Protein AF-A0A956CBW5-F1 (afdb_monomer_lite)

Secondary structure (DSSP, 8-state):
-----------S--S-SS-EEEEEETTTEEEEE-SSS-HHHHHHHHHHHHHHHH--EE------S-SS---SSPEEEEETTEEEEEEEETTEEEEEEEES-HHHHHHHHHHHHHS-TTSSSPPP--

pLDDT: mean 73.37, std 19.57, range [35.84, 95.44]

Foldseek 3Di:
DDDDDDDPPVDPPPLPQAWDFPDDDQLWKTKIFGDFFCQLVVLVLVVVVLCVPQVKDWDCPPRDDDTQDWDPAWTWIDRPQWIWTWTDHGRMIMTTTDGHDSVVVVVVVVVVVVDSSPDPDDDDDD

Radius of gyration: 17.1 Å; chains: 1; bounding box: 27×67×33 Å

Sequence (126 aa):
MTSSTEGSAVSEHEVSDRFHVAAHEYGSLLRLRTPGTYAMDVAIALLVFFEAEFDAEVEDTGWKRGHGLSVAVPLRVHLQSLEVDLSTDGDEIVVQRVGGSKQGFEALCAQIFDHELCDGLPPWQG

Structure (mmCIF, N/CA/C/O backbone):
data_AF-A0A956CBW5-F1
#
_entry.id   AF-A0A956CBW5-F1
#
loop_
_atom_site.group_PDB
_atom_site.id
_atom_site.type_symbol
_atom_site.label_atom_id
_atom_site.label_alt_id
_atom_site.label_comp_id
_atom_site.label_asym_id
_atom_site.label_entity_id
_atom_site.label_seq_id
_atom_site.pdbx_PDB_ins_code
_atom_site.Cartn_x
_atom_site.Cartn_y
_atom_site.Cartn_z
_atom_site.occupancy
_atom_site.B_iso_or_equiv
_atom_site.auth_seq_id
_atom_site.auth_comp_id
_atom_site.auth_asym_id
_atom_site.auth_atom_id
_atom_site.pdbx_PDB_model_num
ATOM 1 N N . MET A 1 1 ? 12.678 -56.213 -6.889 1.00 42.84 1 MET A N 1
ATOM 2 C CA . MET A 1 1 ? 13.016 -55.131 -7.835 1.00 42.84 1 MET A CA 1
ATOM 3 C C . MET A 1 1 ? 11.901 -54.104 -7.686 1.00 42.84 1 MET A C 1
ATOM 5 O O . MET A 1 1 ? 10.790 -54.408 -8.084 1.00 42.84 1 MET A O 1
ATOM 9 N N . THR A 1 2 ? 12.011 -53.167 -6.734 1.00 41.34 2 THR A N 1
ATOM 10 C CA . THR A 1 2 ? 12.603 -51.813 -6.905 1.00 41.34 2 THR A CA 1
ATOM 11 C C . THR A 1 2 ? 12.010 -51.102 -8.114 1.00 41.34 2 THR A C 1
ATOM 13 O O . THR A 1 2 ? 12.070 -51.656 -9.202 1.00 41.34 2 THR A O 1
ATOM 16 N N . SER A 1 3 ? 11.524 -49.877 -8.087 1.00 42.81 3 SER A N 1
ATOM 17 C CA . SER A 1 3 ? 11.217 -48.848 -7.095 1.00 42.81 3 SER A CA 1
ATOM 18 C C . SER A 1 3 ? 10.508 -47.762 -7.925 1.00 42.81 3 SER A C 1
ATOM 20 O O . SER A 1 3 ? 10.564 -47.805 -9.156 1.00 42.81 3 SER A O 1
ATOM 22 N N . SER A 1 4 ? 9.967 -46.762 -7.234 1.00 43.62 4 SER A N 1
ATOM 23 C CA . SER A 1 4 ? 9.827 -45.379 -7.707 1.00 43.62 4 SER A CA 1
ATOM 24 C C . SER A 1 4 ? 8.426 -45.002 -8.239 1.00 43.62 4 SER A C 1
ATOM 26 O O . SER A 1 4 ? 7.986 -45.559 -9.237 1.00 43.62 4 SER A O 1
ATOM 28 N N . THR A 1 5 ? 7.619 -44.216 -7.492 1.00 48.12 5 THR A N 1
ATOM 29 C CA . THR A 1 5 ? 7.734 -42.733 -7.293 1.00 48.12 5 THR A CA 1
ATOM 30 C C . THR A 1 5 ? 7.017 -42.054 -8.471 1.00 48.12 5 THR A C 1
ATOM 32 O O . THR A 1 5 ? 7.276 -42.436 -9.601 1.00 48.12 5 THR A O 1
ATOM 35 N N . GLU A 1 6 ? 6.073 -41.120 -8.393 1.00 44.41 6 GLU A N 1
ATOM 36 C CA . GLU A 1 6 ? 5.529 -40.148 -7.431 1.00 44.41 6 GLU A CA 1
ATOM 37 C C . GLU A 1 6 ? 4.129 -39.783 -8.010 1.00 44.41 6 GLU A C 1
ATOM 39 O O . GLU A 1 6 ? 3.897 -39.931 -9.204 1.00 44.41 6 GLU A O 1
ATOM 44 N N . GLY A 1 7 ? 3.094 -39.398 -7.268 1.00 47.34 7 GLY A N 1
ATOM 45 C CA . GLY A 1 7 ? 3.139 -38.348 -6.264 1.00 47.34 7 GLY A CA 1
ATOM 46 C C . GLY A 1 7 ? 3.012 -36.942 -6.868 1.00 47.34 7 GLY A C 1
ATOM 47 O O . GLY A 1 7 ? 3.662 -36.048 -6.358 1.00 47.34 7 GLY A O 1
ATOM 48 N N . SER A 1 8 ? 2.213 -36.699 -7.916 1.00 39.28 8 SER A N 1
ATOM 49 C CA . SER A 1 8 ? 1.817 -35.319 -8.263 1.00 39.28 8 SER A CA 1
ATOM 50 C C . SER A 1 8 ? 0.544 -34.948 -7.513 1.00 39.28 8 SER A C 1
ATOM 52 O O . SER A 1 8 ? -0.552 -34.907 -8.067 1.00 39.28 8 SER A O 1
ATOM 54 N N . ALA A 1 9 ? 0.719 -34.698 -6.216 1.00 40.84 9 ALA A N 1
ATOM 55 C CA . ALA A 1 9 ? -0.072 -33.677 -5.559 1.00 40.84 9 ALA A CA 1
ATOM 56 C C . ALA A 1 9 ? 0.179 -32.384 -6.343 1.00 40.84 9 ALA A C 1
ATOM 58 O O . ALA A 1 9 ? 1.315 -31.925 -6.435 1.00 40.84 9 ALA A O 1
ATOM 59 N N . VAL A 1 10 ? -0.854 -31.858 -6.993 1.00 43.66 10 VAL A N 1
ATOM 60 C CA . VAL A 1 10 ? -0.852 -30.456 -7.406 1.00 43.66 10 VAL A CA 1
ATOM 61 C C . VAL A 1 10 ? -0.804 -29.670 -6.109 1.00 43.66 10 VAL A C 1
ATOM 63 O O . VAL A 1 10 ? -1.768 -29.654 -5.347 1.00 43.66 10 VAL A O 1
ATOM 66 N N . SER A 1 11 ? 0.390 -29.178 -5.804 1.00 39.16 11 SER A N 1
ATOM 67 C CA . SER A 1 11 ? 0.679 -28.405 -4.615 1.00 39.16 11 SER A CA 1
ATOM 68 C C . SER A 1 11 ? -0.242 -27.190 -4.586 1.00 39.16 11 SER A C 1
ATOM 70 O O . SER A 1 11 ? -0.124 -26.293 -5.414 1.00 39.16 11 SER A O 1
ATOM 72 N N . GLU A 1 12 ? -1.122 -27.135 -3.588 1.00 39.44 12 GLU A N 1
ATOM 73 C CA . GLU A 1 12 ? -1.397 -25.872 -2.902 1.00 39.44 12 GLU A CA 1
ATOM 74 C C . GLU A 1 12 ? -0.041 -25.158 -2.722 1.00 39.44 12 GLU A C 1
ATOM 76 O O . GLU A 1 12 ? 0.908 -25.836 -2.321 1.00 39.44 12 GLU A O 1
ATOM 81 N N . HIS A 1 13 ? 0.053 -23.859 -3.040 1.00 38.38 13 HIS A N 1
ATOM 82 C CA . HIS A 1 13 ? 1.248 -22.975 -3.076 1.00 38.38 13 HIS A CA 1
ATOM 83 C C . HIS A 1 13 ? 1.729 -22.502 -4.470 1.00 38.38 13 HIS A C 1
ATOM 85 O O . HIS A 1 13 ? 2.930 -22.368 -4.684 1.00 38.38 13 HIS A O 1
ATOM 91 N N . GLU A 1 14 ? 0.830 -22.132 -5.388 1.00 37.31 14 GLU A N 1
ATOM 92 C CA . GLU A 1 14 ? 1.184 -21.285 -6.556 1.00 37.31 14 GLU A CA 1
ATOM 93 C C . GLU A 1 14 ? 0.893 -19.785 -6.316 1.00 37.31 14 GLU A C 1
ATOM 95 O O . GLU A 1 14 ? 0.738 -18.997 -7.242 1.00 37.31 14 GLU A O 1
ATOM 100 N N . VAL A 1 15 ? 0.842 -19.380 -5.043 1.00 40.47 15 VAL A N 1
ATOM 101 C CA . VAL A 1 15 ? 0.416 -18.037 -4.608 1.00 40.47 15 VAL A CA 1
ATOM 102 C C . VAL A 1 15 ? 1.573 -17.012 -4.542 1.00 40.47 15 VAL A C 1
ATOM 104 O O . VAL A 1 15 ? 1.345 -15.821 -4.364 1.00 40.47 15 VAL A O 1
ATOM 107 N N . SER A 1 16 ? 2.845 -17.418 -4.677 1.00 44.59 16 SER A N 1
ATOM 108 C CA . SER A 1 16 ? 3.969 -16.643 -4.097 1.00 44.59 16 SER A CA 1
ATOM 109 C C . SER A 1 16 ? 5.121 -16.240 -5.036 1.00 44.59 16 SER A C 1
ATOM 111 O O . SER A 1 16 ? 6.226 -15.976 -4.569 1.00 44.59 16 SER A O 1
ATOM 113 N N . ASP A 1 17 ? 4.910 -16.143 -6.351 1.00 54.69 17 ASP A N 1
ATOM 114 C CA . ASP A 1 17 ? 6.007 -15.788 -7.281 1.00 54.69 17 ASP A CA 1
ATOM 115 C C . ASP A 1 17 ? 6.100 -14.288 -7.630 1.00 54.69 17 ASP A C 1
ATOM 117 O O . ASP A 1 17 ? 6.917 -13.895 -8.462 1.00 54.69 17 ASP A O 1
ATOM 121 N N . ARG A 1 18 ? 5.289 -13.412 -7.016 1.00 65.00 18 ARG A N 1
ATOM 122 C CA . ARG A 1 18 ? 5.219 -11.981 -7.400 1.00 65.00 18 ARG A CA 1
ATOM 123 C C . ARG A 1 18 ? 5.694 -10.986 -6.349 1.00 65.00 18 ARG A C 1
ATOM 125 O O . ARG A 1 18 ? 6.222 -9.941 -6.723 1.00 65.00 18 ARG A O 1
ATOM 132 N N . PHE A 1 19 ? 5.564 -11.288 -5.062 1.00 74.00 19 PHE A N 1
ATOM 133 C CA . PHE A 1 19 ? 6.228 -10.540 -3.996 1.00 74.00 19 PHE A CA 1
ATOM 134 C C . PHE A 1 19 ? 6.294 -11.356 -2.704 1.00 74.00 19 PHE A C 1
ATOM 136 O O . PHE A 1 19 ? 5.534 -12.296 -2.514 1.00 74.00 19 PHE A O 1
ATOM 143 N N . HIS A 1 20 ? 7.184 -10.969 -1.795 1.00 83.50 20 HIS A N 1
ATOM 144 C CA . HIS A 1 20 ? 7.244 -11.481 -0.429 1.00 83.50 20 HIS A CA 1
ATOM 145 C C . HIS A 1 20 ? 7.324 -10.332 0.573 1.00 83.50 20 HIS A C 1
ATOM 147 O O . HIS A 1 20 ? 7.791 -9.239 0.249 1.00 83.50 20 HIS A O 1
ATOM 153 N N . VAL A 1 21 ? 6.902 -10.577 1.812 1.00 86.88 21 VAL A N 1
ATOM 154 C CA . VAL A 1 21 ? 7.022 -9.594 2.894 1.00 86.88 21 VAL A CA 1
ATOM 155 C C . VAL A 1 21 ? 8.495 -9.454 3.280 1.00 86.88 21 VAL A C 1
ATOM 157 O O . VAL A 1 21 ? 9.094 -10.373 3.834 1.00 86.88 21 VAL A O 1
ATOM 160 N N . ALA A 1 22 ? 9.083 -8.299 2.980 1.00 87.06 22 ALA A N 1
ATOM 161 C CA . ALA A 1 22 ? 10.455 -7.965 3.351 1.00 87.06 22 ALA A CA 1
ATOM 162 C C . ALA A 1 22 ? 10.530 -7.374 4.768 1.00 87.06 22 ALA A C 1
ATOM 164 O O . ALA A 1 22 ? 11.488 -7.627 5.497 1.00 87.06 22 ALA A O 1
ATOM 165 N N . ALA A 1 23 ? 9.516 -6.601 5.171 1.00 88.56 23 ALA A N 1
ATOM 166 C CA . ALA A 1 23 ? 9.356 -6.108 6.536 1.00 88.56 23 ALA A CA 1
ATOM 167 C C . ALA A 1 23 ? 7.883 -5.803 6.837 1.00 88.56 23 ALA A C 1
ATOM 169 O O . ALA A 1 23 ? 7.146 -5.355 5.963 1.00 88.56 23 ALA A O 1
ATOM 170 N N . HIS A 1 24 ? 7.465 -5.994 8.086 1.00 91.56 24 HIS A N 1
ATOM 171 C CA . HIS A 1 24 ? 6.144 -5.596 8.573 1.00 91.56 24 HIS A CA 1
ATOM 172 C C . HIS A 1 24 ? 6.281 -5.086 10.007 1.00 91.56 24 HIS A C 1
ATOM 174 O O . HIS A 1 24 ? 6.656 -5.829 10.913 1.00 91.56 24 HIS A O 1
ATOM 180 N N . GLU A 1 25 ? 6.030 -3.794 10.203 1.00 91.94 25 GLU A N 1
ATOM 181 C CA . GLU A 1 25 ? 5.958 -3.175 11.521 1.00 91.94 25 GLU A CA 1
ATOM 182 C C . GLU A 1 25 ? 4.495 -2.945 11.881 1.00 91.94 25 GLU A C 1
ATOM 184 O O . GLU A 1 25 ? 3.764 -2.231 11.186 1.00 91.94 25 GLU A O 1
ATOM 189 N N . TYR A 1 26 ? 4.092 -3.538 13.003 1.00 89.75 26 TYR A N 1
ATOM 190 C CA . TYR A 1 26 ? 2.705 -3.559 13.441 1.00 89.75 26 TYR A CA 1
ATOM 191 C C . TYR A 1 26 ? 2.086 -2.155 13.515 1.00 89.75 26 TYR A C 1
ATOM 193 O O . TYR A 1 26 ? 2.442 -1.311 14.349 1.00 89.75 26 TYR A O 1
ATOM 201 N N . GLY A 1 27 ? 1.084 -1.934 12.673 1.00 89.31 27 GLY A N 1
ATOM 202 C CA . GLY A 1 27 ? 0.284 -0.727 12.602 1.00 89.31 27 GLY A CA 1
ATOM 203 C C . GLY A 1 27 ? 1.013 0.470 11.997 1.00 89.31 27 GLY A C 1
ATOM 204 O O . GLY A 1 27 ? 0.545 1.594 12.204 1.00 89.31 27 GLY A O 1
ATOM 205 N N . SER A 1 28 ? 2.154 0.290 11.329 1.00 92.38 28 SER A N 1
ATOM 206 C CA . SER A 1 28 ? 2.926 1.406 10.763 1.00 92.38 28 SER A CA 1
ATOM 207 C C . SER A 1 28 ? 3.457 1.168 9.359 1.00 92.38 28 SER A C 1
ATOM 209 O O . SER A 1 28 ? 3.431 2.110 8.568 1.00 92.38 28 SER A O 1
ATOM 211 N N . LEU A 1 29 ? 3.949 -0.029 9.047 1.00 95.19 29 LEU A N 1
ATOM 212 C CA . LEU A 1 29 ? 4.701 -0.251 7.817 1.00 95.19 29 LEU A CA 1
ATOM 213 C C . LEU A 1 29 ? 4.495 -1.660 7.287 1.00 95.19 29 LEU A C 1
ATOM 215 O O . LEU A 1 29 ? 4.691 -2.625 8.016 1.00 95.19 29 LEU A O 1
ATOM 219 N N . LEU A 1 30 ? 4.235 -1.767 5.993 1.00 93.44 30 LEU A N 1
ATOM 220 C CA . LEU A 1 30 ? 4.372 -2.995 5.236 1.00 93.44 30 LEU A CA 1
ATOM 221 C C . LEU A 1 30 ? 5.344 -2.751 4.086 1.00 93.44 30 LEU A C 1
ATOM 223 O O . LEU A 1 30 ? 5.192 -1.807 3.316 1.00 93.44 30 LEU A O 1
ATOM 227 N N . ARG A 1 31 ? 6.355 -3.606 3.974 1.00 91.88 31 ARG A N 1
ATOM 228 C CA . ARG A 1 31 ? 7.316 -3.600 2.880 1.00 91.88 31 ARG A CA 1
ATOM 229 C C . ARG A 1 31 ? 7.271 -4.933 2.163 1.00 91.88 31 ARG A C 1
ATOM 231 O O . ARG A 1 31 ? 7.498 -5.980 2.770 1.00 91.88 31 ARG A O 1
ATOM 238 N N . LEU A 1 32 ? 7.021 -4.870 0.867 1.00 89.81 32 LEU A N 1
ATOM 239 C CA . LEU A 1 32 ? 6.962 -6.016 -0.024 1.00 89.81 32 LEU A CA 1
ATOM 240 C C . LEU A 1 32 ? 8.162 -5.952 -0.965 1.00 89.81 32 LEU A C 1
ATOM 242 O O . LEU A 1 32 ? 8.488 -4.880 -1.461 1.00 89.81 32 LEU A O 1
ATOM 246 N N . ARG A 1 33 ? 8.816 -7.078 -1.228 1.00 87.38 33 ARG A N 1
ATOM 247 C CA . ARG A 1 33 ? 9.844 -7.190 -2.266 1.00 87.38 33 ARG A CA 1
ATOM 248 C C . ARG A 1 33 ? 9.302 -8.020 -3.415 1.00 87.38 33 ARG A C 1
ATOM 250 O O . ARG A 1 33 ? 8.851 -9.141 -3.205 1.00 87.38 33 ARG A O 1
ATOM 257 N N . THR A 1 34 ? 9.391 -7.479 -4.619 1.00 82.62 34 THR A N 1
ATOM 258 C CA . THR A 1 34 ? 9.070 -8.154 -5.880 1.00 82.62 34 THR A CA 1
ATOM 259 C C . THR A 1 34 ? 10.329 -8.796 -6.478 1.00 82.62 34 THR A C 1
ATOM 261 O O . THR A 1 34 ? 11.434 -8.312 -6.239 1.00 82.62 34 THR A O 1
ATOM 264 N N . PRO A 1 35 ? 10.227 -9.899 -7.237 1.00 75.00 35 PRO A N 1
ATOM 265 C CA . PRO A 1 35 ? 11.378 -10.464 -7.928 1.00 75.00 35 PRO A CA 1
ATOM 266 C C . PRO A 1 35 ? 11.716 -9.638 -9.175 1.00 75.00 35 PRO A C 1
ATOM 268 O O . PRO A 1 35 ? 10.973 -9.665 -10.143 1.00 75.00 35 PRO A O 1
ATOM 271 N N . GLY A 1 36 ? 12.854 -8.940 -9.199 1.00 71.12 36 GLY A N 1
ATOM 272 C CA . GLY A 1 36 ? 13.264 -8.102 -10.339 1.00 71.12 36 GLY A CA 1
ATOM 273 C C . GLY A 1 36 ? 12.689 -6.679 -10.279 1.00 71.12 36 GLY A C 1
ATOM 274 O O . GLY A 1 36 ? 12.341 -6.188 -9.216 1.00 71.12 36 GLY A O 1
ATOM 275 N N . THR A 1 37 ? 12.596 -5.974 -11.411 1.00 64.62 37 THR A N 1
ATOM 276 C CA . THR A 1 37 ? 12.152 -4.561 -11.474 1.00 64.62 37 THR A CA 1
ATOM 277 C C . THR A 1 37 ? 10.634 -4.396 -11.667 1.00 64.62 37 THR A C 1
ATOM 279 O O . THR A 1 37 ? 10.199 -3.549 -12.445 1.00 64.62 37 THR A O 1
ATOM 282 N N . TYR A 1 38 ? 9.803 -5.189 -10.983 1.00 70.31 38 TYR A N 1
ATOM 283 C CA . TYR A 1 38 ? 8.333 -5.158 -11.148 1.00 70.31 38 TYR A CA 1
ATOM 284 C C . TYR A 1 38 ? 7.576 -4.459 -10.010 1.00 70.31 38 TYR A C 1
ATOM 286 O O . TYR A 1 38 ? 6.346 -4.471 -10.005 1.00 70.31 38 TYR A O 1
ATOM 294 N N . ALA A 1 39 ? 8.277 -3.812 -9.073 1.00 80.06 39 ALA A N 1
ATOM 295 C CA . ALA A 1 39 ? 7.662 -3.124 -7.934 1.00 80.06 39 ALA A CA 1
ATOM 296 C C . ALA A 1 39 ? 6.529 -2.176 -8.348 1.00 80.06 39 ALA A C 1
ATOM 298 O O . ALA A 1 39 ? 5.479 -2.154 -7.721 1.00 80.06 39 ALA A O 1
ATOM 299 N N . MET A 1 40 ? 6.710 -1.444 -9.448 1.00 80.25 40 MET A N 1
ATOM 300 C CA . MET A 1 40 ? 5.713 -0.507 -9.964 1.00 80.25 40 MET A CA 1
ATOM 301 C C . MET A 1 40 ? 4.458 -1.197 -10.516 1.00 80.25 40 MET A C 1
ATOM 303 O O . MET A 1 40 ? 3.352 -0.734 -10.263 1.00 80.25 40 MET A O 1
ATOM 307 N N . ASP A 1 41 ? 4.596 -2.317 -11.229 1.00 77.62 41 ASP A N 1
ATOM 308 C CA . ASP A 1 41 ? 3.442 -3.051 -11.765 1.00 77.62 41 ASP A CA 1
ATOM 309 C C . ASP A 1 41 ? 2.595 -3.643 -10.628 1.00 77.62 41 ASP A C 1
ATOM 311 O O . ASP A 1 41 ? 1.367 -3.552 -10.642 1.00 77.62 41 ASP A O 1
ATOM 315 N N . VAL A 1 42 ? 3.255 -4.182 -9.600 1.00 79.94 42 VAL A N 1
ATOM 316 C CA . VAL A 1 42 ? 2.590 -4.693 -8.394 1.00 79.94 42 VAL A CA 1
ATOM 317 C C . VAL A 1 42 ? 2.005 -3.549 -7.556 1.00 79.94 42 VAL A C 1
ATOM 319 O O . VAL A 1 42 ? 0.898 -3.683 -7.042 1.00 79.94 42 VAL A O 1
ATOM 322 N N . ALA A 1 43 ? 2.674 -2.397 -7.464 1.00 85.38 43 ALA A N 1
ATOM 323 C CA . ALA A 1 43 ? 2.133 -1.222 -6.782 1.00 85.38 43 ALA A CA 1
ATOM 324 C C . ALA A 1 43 ? 0.875 -0.684 -7.484 1.00 85.38 43 ALA A C 1
ATOM 326 O O . ALA A 1 43 ? -0.093 -0.326 -6.822 1.00 85.38 43 ALA A O 1
ATOM 327 N N . ILE A 1 44 ? 0.835 -0.698 -8.818 1.00 81.19 44 ILE A N 1
ATOM 328 C CA . ILE A 1 44 ? -0.373 -0.355 -9.580 1.00 81.19 44 ILE A CA 1
ATOM 329 C C . ILE A 1 44 ? -1.484 -1.383 -9.342 1.00 81.19 44 ILE A C 1
ATOM 331 O O . ILE A 1 44 ? -2.638 -0.995 -9.188 1.00 81.19 44 I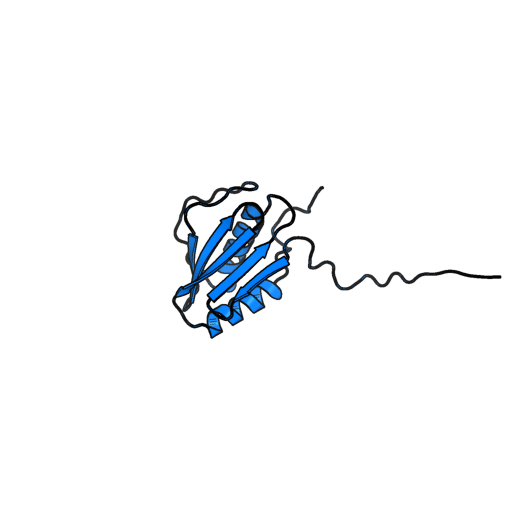LE A O 1
ATOM 335 N N . ALA A 1 45 ? -1.163 -2.678 -9.271 1.00 82.12 45 ALA A N 1
ATOM 336 C CA . ALA A 1 45 ? -2.153 -3.699 -8.927 1.00 82.12 45 ALA A CA 1
ATOM 337 C C . ALA A 1 45 ? -2.729 -3.497 -7.515 1.00 82.12 45 ALA A C 1
ATOM 339 O O . ALA A 1 45 ? -3.936 -3.636 -7.333 1.00 82.12 45 ALA A O 1
ATOM 340 N N . LEU A 1 46 ? -1.897 -3.099 -6.545 1.00 85.56 46 LEU A N 1
ATOM 341 C CA . LEU A 1 46 ? -2.345 -2.719 -5.202 1.00 85.56 46 LEU A CA 1
ATOM 342 C C . LEU A 1 46 ? -3.299 -1.522 -5.228 1.00 85.56 46 LEU A C 1
ATOM 344 O O . LEU A 1 46 ? -4.307 -1.552 -4.534 1.00 85.56 46 LEU A O 1
ATOM 348 N N . LEU A 1 47 ? -3.028 -0.499 -6.043 1.00 84.94 47 LEU A N 1
ATOM 349 C CA . LEU A 1 47 ? -3.938 0.644 -6.193 1.00 84.94 47 LEU A CA 1
ATOM 350 C C . LEU A 1 47 ? -5.296 0.225 -6.761 1.00 84.94 47 LEU A C 1
ATOM 352 O O . LEU A 1 47 ? -6.320 0.609 -6.212 1.00 84.94 47 LEU A O 1
ATOM 356 N N . VAL A 1 48 ? -5.311 -0.608 -7.807 1.00 83.31 48 VAL A N 1
ATOM 357 C CA . VAL A 1 48 ? -6.562 -1.133 -8.385 1.00 83.31 48 VAL A CA 1
ATOM 358 C C . VAL A 1 48 ? -7.344 -1.948 -7.352 1.00 83.31 48 VAL A C 1
ATOM 360 O O . VAL A 1 48 ? -8.562 -1.823 -7.260 1.00 83.31 48 VAL A O 1
ATOM 363 N N . PHE A 1 49 ? -6.651 -2.761 -6.553 1.00 84.31 49 PHE A N 1
ATOM 364 C CA . PHE A 1 49 ? -7.250 -3.496 -5.441 1.00 84.31 49 PHE A CA 1
ATOM 365 C C . PHE A 1 49 ? -7.829 -2.552 -4.377 1.00 84.31 49 PHE A C 1
ATOM 367 O O . PHE A 1 49 ? -8.956 -2.746 -3.931 1.00 84.31 49 PHE A O 1
ATOM 374 N N . PHE A 1 50 ? -7.102 -1.496 -4.007 1.00 86.88 50 PHE A N 1
ATOM 375 C CA . PHE A 1 50 ? -7.582 -0.496 -3.058 1.00 86.88 50 PHE A CA 1
ATOM 376 C C . PHE A 1 50 ? -8.843 0.220 -3.555 1.00 86.88 50 PHE A C 1
ATOM 378 O O . PHE A 1 50 ? -9.804 0.354 -2.798 1.00 86.88 50 PHE A O 1
ATOM 385 N N . GLU A 1 51 ? -8.869 0.639 -4.819 1.00 83.19 51 GLU A N 1
ATOM 386 C CA . GLU A 1 51 ? -10.048 1.249 -5.444 1.00 83.19 51 GLU A CA 1
ATOM 387 C C . GLU A 1 51 ? -11.244 0.286 -5.448 1.00 83.19 51 GLU A C 1
ATOM 389 O O . GLU A 1 51 ? -12.350 0.681 -5.086 1.00 83.19 51 GLU A O 1
ATOM 394 N N . ALA A 1 52 ? -11.027 -0.984 -5.808 1.00 83.69 52 ALA A N 1
ATOM 395 C CA . ALA A 1 52 ? -12.092 -1.978 -5.924 1.00 83.69 52 ALA A CA 1
ATOM 396 C C . ALA A 1 52 ? -12.687 -2.405 -4.571 1.00 83.69 52 ALA A C 1
ATOM 398 O O . ALA A 1 52 ? -13.908 -2.486 -4.440 1.00 83.69 52 ALA A O 1
ATOM 399 N N . GLU A 1 53 ? -11.843 -2.671 -3.572 1.00 83.88 53 GLU A N 1
ATOM 400 C CA . GLU A 1 53 ? -12.274 -3.275 -2.303 1.00 83.88 53 GLU A CA 1
ATOM 401 C C . GLU A 1 53 ? -12.573 -2.246 -1.208 1.00 83.88 53 GLU A C 1
ATOM 403 O O . GLU A 1 53 ? -13.366 -2.506 -0.300 1.00 83.88 53 GLU A O 1
ATOM 408 N N . PHE A 1 54 ? -11.955 -1.065 -1.273 1.00 82.88 54 PHE A N 1
ATOM 409 C CA . PHE A 1 54 ? -12.033 -0.069 -0.201 1.00 82.88 54 PHE A CA 1
ATOM 410 C C . PHE A 1 54 ? -12.599 1.278 -0.643 1.00 82.88 54 PHE A C 1
ATOM 412 O O . PHE A 1 54 ? -12.685 2.170 0.203 1.00 82.88 54 PHE A O 1
ATOM 419 N N . ASP A 1 55 ? -13.013 1.416 -1.908 1.00 81.81 55 ASP A N 1
ATOM 420 C CA . ASP A 1 55 ? -13.454 2.690 -2.496 1.00 81.81 55 ASP A CA 1
ATOM 421 C C . ASP A 1 55 ? -12.385 3.778 -2.296 1.00 81.81 55 ASP A C 1
ATOM 423 O O . ASP A 1 55 ? -12.637 4.863 -1.772 1.00 81.81 55 ASP A O 1
ATOM 427 N N . ALA A 1 56 ? -11.132 3.413 -2.591 1.00 83.12 56 ALA A N 1
ATOM 428 C CA . ALA A 1 56 ? -9.983 4.264 -2.329 1.00 83.12 56 ALA A CA 1
ATOM 429 C C . ALA A 1 56 ? -9.995 5.537 -3.179 1.00 83.12 56 ALA A C 1
ATOM 431 O O . ALA A 1 56 ? -10.144 5.482 -4.398 1.00 83.12 56 ALA A O 1
ATOM 432 N N . GLU A 1 57 ? -9.714 6.675 -2.546 1.00 81.38 57 GLU A N 1
ATOM 433 C CA . GLU A 1 57 ? -9.398 7.913 -3.253 1.00 81.38 57 GLU A CA 1
ATOM 434 C C . GLU A 1 57 ? -7.877 8.054 -3.365 1.00 81.38 57 GLU A C 1
ATOM 436 O O . GLU A 1 57 ? -7.149 8.114 -2.366 1.00 81.38 57 GLU A O 1
ATOM 441 N N . VAL A 1 58 ? -7.395 8.091 -4.604 1.00 71.75 58 VAL A N 1
ATOM 442 C CA . VAL A 1 58 ? -5.978 8.219 -4.940 1.00 71.75 58 VAL A CA 1
ATOM 443 C C . VAL A 1 58 ? -5.739 9.634 -5.461 1.00 71.75 58 VAL A C 1
ATOM 445 O O . VAL A 1 58 ? -6.322 10.037 -6.468 1.00 71.75 58 VAL A O 1
ATOM 448 N N . GLU A 1 59 ? -4.889 10.409 -4.786 1.00 65.69 59 GLU A N 1
ATOM 449 C CA . GLU A 1 59 ? -4.492 11.726 -5.294 1.00 65.69 59 GLU A CA 1
ATOM 450 C C . GLU A 1 59 ? -3.651 11.526 -6.571 1.00 65.69 59 GLU A C 1
ATOM 452 O O . GLU A 1 59 ? -2.658 10.799 -6.551 1.00 65.69 59 GLU A O 1
ATOM 457 N N . ASP A 1 60 ? -4.052 12.106 -7.710 1.00 59.31 60 ASP A N 1
ATOM 458 C CA . ASP A 1 60 ? -3.358 11.878 -8.989 1.00 59.31 60 ASP A CA 1
ATOM 459 C C . ASP A 1 60 ? -1.926 12.438 -8.946 1.00 59.31 60 ASP A C 1
ATOM 461 O O . ASP A 1 60 ? -1.679 13.637 -9.087 1.00 59.31 60 ASP A O 1
ATOM 465 N N . THR A 1 61 ? -0.964 11.542 -8.745 1.00 62.56 61 THR A N 1
ATOM 466 C CA . THR A 1 61 ? 0.472 11.852 -8.681 1.00 62.56 61 THR A CA 1
ATOM 467 C C . THR A 1 61 ? 1.179 11.709 -10.026 1.00 62.56 61 THR A C 1
ATOM 469 O O . THR A 1 61 ? 2.378 11.985 -10.123 1.00 62.56 61 THR A O 1
ATOM 472 N N . GLY A 1 62 ? 0.481 11.266 -11.078 1.00 61.41 62 GLY A N 1
ATOM 473 C CA . GLY A 1 62 ? 1.078 11.022 -12.389 1.00 61.41 62 GLY A CA 1
ATOM 474 C C .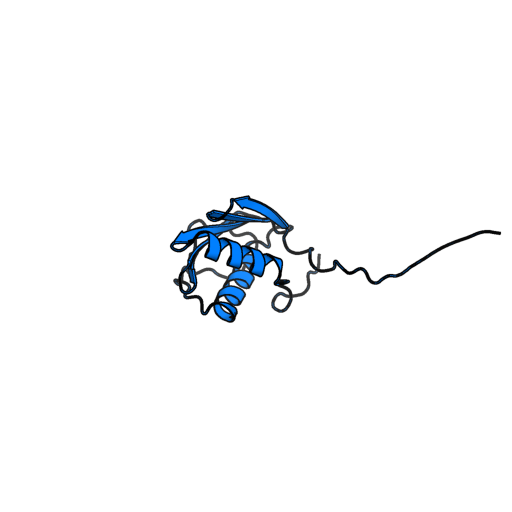 GLY A 1 62 ? 1.900 9.730 -12.498 1.00 61.41 62 GLY A C 1
ATOM 475 O O . GLY A 1 62 ? 2.775 9.646 -13.368 1.00 61.41 62 GLY A O 1
ATOM 476 N N . TRP A 1 63 ? 1.641 8.721 -11.653 1.00 70.31 63 TRP A N 1
ATOM 477 C CA . TRP A 1 63 ? 2.229 7.382 -11.795 1.00 70.31 63 TRP A CA 1
ATOM 478 C C . TRP A 1 63 ? 1.879 6.790 -13.167 1.00 70.31 63 TRP A C 1
ATOM 480 O O . TRP A 1 63 ? 0.714 6.627 -13.524 1.00 70.31 63 TRP A O 1
ATOM 490 N N . LYS A 1 64 ? 2.899 6.458 -13.963 1.00 59.22 64 LYS A N 1
ATOM 491 C CA . LYS A 1 64 ? 2.738 5.780 -15.259 1.00 59.22 64 LYS A CA 1
ATOM 492 C C . LYS A 1 64 ? 3.132 4.313 -15.113 1.00 59.22 64 LYS A C 1
ATOM 494 O O . LYS A 1 64 ? 4.113 4.018 -14.438 1.00 59.22 64 LYS A O 1
ATOM 499 N N . ARG A 1 65 ? 2.415 3.405 -15.790 1.00 51.44 65 ARG A N 1
ATOM 500 C CA . ARG A 1 65 ? 2.820 1.989 -15.919 1.00 51.44 65 ARG A CA 1
ATOM 501 C C . ARG A 1 65 ? 4.249 1.894 -16.474 1.00 51.44 65 ARG A C 1
ATOM 503 O O . ARG A 1 65 ? 4.571 2.603 -17.430 1.00 51.44 65 ARG A O 1
ATOM 510 N N . GLY A 1 66 ? 5.085 1.030 -15.899 1.00 49.38 66 GLY A N 1
ATOM 511 C CA . GLY A 1 66 ? 6.480 0.847 -16.310 1.00 49.38 66 GLY A CA 1
ATOM 512 C C . GLY A 1 66 ? 7.302 0.061 -15.286 1.00 49.38 66 GLY A C 1
ATOM 513 O O . GLY A 1 66 ? 6.878 -0.096 -14.151 1.00 49.38 66 GLY A O 1
ATOM 514 N N . HIS A 1 67 ? 8.486 -0.416 -15.672 1.00 41.78 67 HIS A N 1
ATOM 515 C CA . HIS A 1 67 ? 9.333 -1.267 -14.826 1.00 41.78 67 HIS A CA 1
ATOM 516 C C . HIS A 1 67 ? 10.337 -0.456 -13.988 1.00 41.78 67 HIS A C 1
ATOM 518 O O . HIS A 1 67 ? 10.993 0.446 -14.509 1.00 41.78 67 HIS A O 1
ATOM 524 N N . GLY A 1 68 ? 10.509 -0.823 -12.715 1.00 49.78 68 GLY A N 1
ATOM 525 C CA . GLY A 1 68 ? 11.681 -0.467 -11.901 1.00 49.78 68 GLY A CA 1
ATOM 526 C C . GLY A 1 68 ? 11.896 1.018 -11.625 1.00 49.78 68 GLY A C 1
ATOM 527 O O . GLY A 1 68 ? 13.030 1.432 -11.387 1.00 49.78 68 GLY A O 1
ATOM 528 N N . LEU A 1 69 ? 10.847 1.838 -11.685 1.00 58.78 69 LEU A N 1
ATOM 529 C CA . LEU A 1 69 ? 10.954 3.250 -11.341 1.00 58.78 69 LEU A CA 1
ATOM 530 C C . LEU A 1 69 ? 10.883 3.408 -9.819 1.00 58.78 69 LEU A C 1
ATOM 532 O O . LEU A 1 69 ? 9.919 2.981 -9.185 1.00 58.78 69 LEU A O 1
ATOM 536 N N . SER A 1 70 ? 11.912 4.031 -9.243 1.00 59.19 70 SER A N 1
ATOM 537 C CA . SER A 1 70 ? 11.839 4.560 -7.882 1.00 59.19 70 SER A CA 1
ATOM 538 C C . SER A 1 70 ? 10.917 5.775 -7.918 1.00 59.19 70 SER A C 1
ATOM 540 O O . SER A 1 70 ? 11.152 6.726 -8.674 1.00 59.19 70 SER A O 1
ATOM 542 N N . VAL A 1 71 ? 9.832 5.724 -7.154 1.00 63.81 71 VAL A N 1
ATOM 543 C CA . VAL A 1 71 ? 8.930 6.861 -7.027 1.00 63.81 71 VAL A CA 1
ATOM 544 C C . VAL A 1 71 ? 9.454 7.728 -5.888 1.00 63.81 71 VAL A C 1
ATOM 546 O O . VAL A 1 71 ? 9.307 7.404 -4.714 1.00 63.81 71 VAL A O 1
ATOM 549 N N . ALA A 1 72 ? 10.050 8.866 -6.247 1.00 60.31 72 ALA A N 1
ATOM 550 C CA . ALA A 1 72 ? 10.643 9.792 -5.282 1.00 60.31 72 ALA A CA 1
ATOM 551 C C . ALA A 1 72 ? 9.618 10.448 -4.332 1.00 60.31 72 ALA A C 1
ATOM 553 O O . ALA A 1 72 ? 10.001 10.924 -3.265 1.00 60.31 72 ALA A O 1
ATOM 554 N N . VAL A 1 73 ? 8.336 10.499 -4.715 1.00 71.44 73 VAL A N 1
ATOM 555 C CA . VAL A 1 73 ? 7.252 11.093 -3.916 1.00 71.44 73 VAL A CA 1
ATOM 556 C C . VAL A 1 73 ? 6.179 10.034 -3.651 1.00 71.44 73 VAL A C 1
ATOM 558 O O . VAL A 1 73 ? 5.508 9.631 -4.601 1.00 71.44 73 VAL A O 1
ATOM 561 N N . PRO A 1 74 ? 6.001 9.581 -2.396 1.00 82.25 74 PRO A N 1
ATOM 562 C CA . PRO A 1 74 ? 4.959 8.621 -2.056 1.00 82.25 74 PRO A CA 1
ATOM 563 C C . PRO A 1 74 ? 3.569 9.105 -2.470 1.00 82.25 74 PRO A C 1
ATOM 565 O O . PRO A 1 74 ? 3.249 10.289 -2.373 1.00 82.25 74 PRO A O 1
ATOM 568 N N . LEU A 1 75 ? 2.755 8.166 -2.932 1.00 85.69 75 LEU A N 1
ATOM 569 C CA . LEU A 1 75 ? 1.370 8.367 -3.307 1.00 85.69 75 LEU A CA 1
ATOM 570 C C . LEU A 1 75 ? 0.479 8.219 -2.080 1.00 85.69 75 LEU A C 1
ATOM 572 O O . LEU A 1 75 ? 0.403 7.138 -1.498 1.00 85.69 75 LEU A O 1
ATOM 576 N N . ARG A 1 76 ? -0.219 9.294 -1.716 1.00 88.12 76 ARG A N 1
ATOM 577 C CA . ARG A 1 76 ? -1.227 9.263 -0.660 1.00 88.12 76 ARG A CA 1
ATOM 578 C C . ARG A 1 76 ? -2.483 8.554 -1.166 1.00 88.12 76 ARG A C 1
ATOM 580 O O . ARG A 1 76 ? -3.058 8.944 -2.181 1.00 88.12 76 ARG A O 1
ATOM 587 N N . VAL A 1 77 ? -2.910 7.529 -0.437 1.00 89.25 77 VAL A N 1
ATOM 588 C CA . VAL A 1 77 ? -4.137 6.770 -0.686 1.00 89.25 77 VAL A CA 1
ATOM 589 C C . VAL A 1 77 ? -5.044 6.885 0.534 1.00 89.25 77 VAL A C 1
ATOM 591 O O . VAL A 1 77 ? -4.648 6.548 1.656 1.00 89.25 77 VAL A O 1
ATOM 594 N N . HIS A 1 78 ? -6.269 7.352 0.310 1.00 90.06 78 HIS A N 1
ATOM 595 C CA . HIS A 1 78 ? -7.300 7.466 1.335 1.00 90.06 78 HIS A CA 1
ATOM 596 C C . HIS A 1 78 ? -8.252 6.268 1.243 1.00 90.06 78 HIS A C 1
ATOM 598 O O . HIS A 1 78 ? -8.905 6.056 0.229 1.00 90.06 78 HIS A O 1
ATOM 604 N N . LEU A 1 79 ? -8.324 5.481 2.317 1.00 89.12 79 LEU A N 1
ATOM 605 C CA . LEU A 1 79 ? -9.090 4.238 2.439 1.00 89.12 79 LEU A CA 1
ATOM 606 C C . LEU A 1 79 ? -10.133 4.381 3.551 1.00 89.12 79 LEU A C 1
ATOM 608 O O . LEU A 1 79 ? -9.888 3.965 4.685 1.00 89.12 79 LEU A O 1
ATOM 612 N N . GLN A 1 80 ? -11.292 4.975 3.262 1.00 86.06 80 GLN A N 1
ATOM 613 C CA . GLN A 1 80 ? -12.368 5.249 4.231 1.00 86.06 80 GLN A CA 1
ATOM 614 C C . GLN A 1 80 ? -11.892 5.961 5.521 1.00 86.06 80 GLN A C 1
ATOM 616 O O . GLN A 1 80 ? -11.958 7.179 5.635 1.00 86.06 80 GLN A O 1
ATOM 621 N N . SER A 1 81 ? -11.432 5.195 6.518 1.00 87.88 81 SER A N 1
ATOM 622 C CA . SER A 1 81 ? -10.946 5.660 7.829 1.00 87.88 81 SER A CA 1
ATOM 623 C C . SER A 1 81 ? -9.434 5.485 8.040 1.00 87.88 81 SER A C 1
ATOM 625 O O . SER A 1 81 ? -8.920 5.735 9.135 1.00 87.88 81 SER A O 1
ATOM 627 N N . LEU A 1 82 ? -8.724 5.028 7.014 1.00 92.75 82 LEU A N 1
ATOM 628 C CA . LEU A 1 82 ? -7.294 4.767 6.988 1.00 92.75 82 LEU A CA 1
ATOM 629 C C . LEU A 1 82 ? -6.657 5.625 5.894 1.00 92.75 82 LEU A C 1
ATOM 631 O O . LEU A 1 82 ? -7.237 5.828 4.837 1.00 92.75 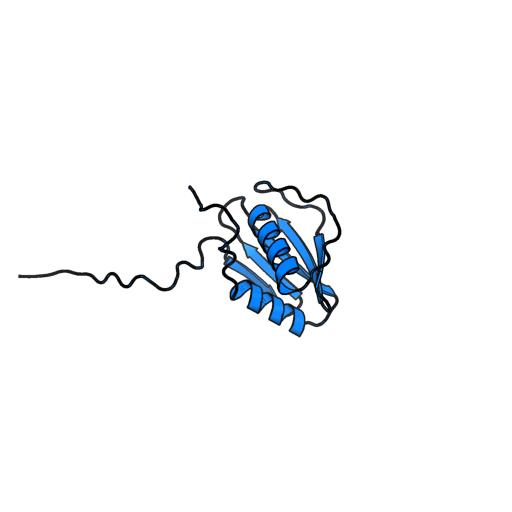82 LEU A O 1
ATOM 635 N N . GLU A 1 83 ? -5.447 6.112 6.141 1.00 93.69 83 GLU A N 1
ATOM 636 C CA . GLU A 1 83 ? -4.645 6.755 5.102 1.00 93.69 83 GLU A CA 1
ATOM 637 C C . GLU A 1 83 ? -3.282 6.086 5.071 1.00 93.69 83 GLU A C 1
ATOM 639 O O . GLU A 1 83 ? -2.668 5.864 6.129 1.00 93.69 83 GLU A O 1
ATOM 644 N N . VAL A 1 84 ? -2.808 5.790 3.864 1.00 93.56 84 VAL A N 1
ATOM 645 C CA . VAL A 1 84 ? -1.500 5.185 3.627 1.00 93.56 84 VAL A CA 1
ATOM 646 C C . VAL A 1 84 ? -0.732 5.955 2.559 1.00 93.56 84 VAL A C 1
ATOM 648 O O . VAL A 1 84 ? -1.320 6.517 1.644 1.00 93.56 84 VAL A O 1
ATOM 651 N N . ASP A 1 85 ? 0.586 5.972 2.686 1.00 92.25 85 ASP A N 1
ATOM 652 C CA . ASP A 1 85 ? 1.499 6.333 1.611 1.00 92.25 85 ASP A CA 1
ATOM 653 C C . ASP A 1 85 ? 1.968 5.051 0.926 1.00 92.25 85 ASP A C 1
ATOM 655 O O . ASP A 1 85 ? 2.440 4.126 1.591 1.00 92.25 85 ASP A O 1
ATOM 659 N N . LEU A 1 86 ? 1.848 5.002 -0.396 1.00 90.44 86 LEU A N 1
ATOM 660 C CA . LEU A 1 86 ? 2.376 3.941 -1.239 1.00 90.44 86 LEU A CA 1
ATOM 661 C C . LEU A 1 86 ? 3.582 4.472 -2.017 1.00 90.44 86 LEU A C 1
ATOM 663 O O . LEU A 1 86 ? 3.496 5.4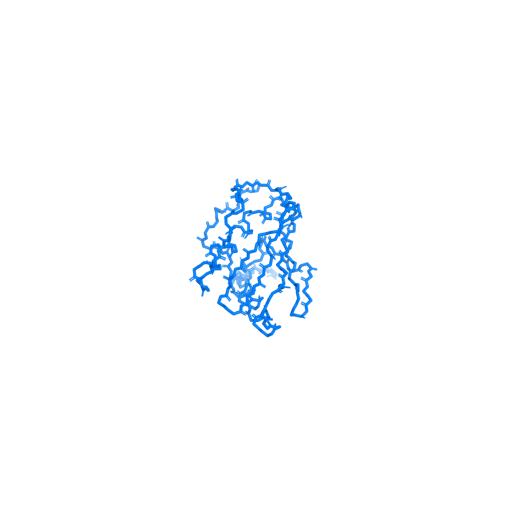97 -2.688 1.00 90.44 86 LEU A O 1
ATOM 667 N N . SER A 1 87 ? 4.715 3.787 -1.968 1.00 88.69 87 SER A N 1
ATOM 668 C CA . SER A 1 87 ? 5.887 4.127 -2.779 1.00 88.69 87 SER A CA 1
ATOM 669 C C . SER A 1 87 ? 6.610 2.881 -3.269 1.00 88.69 87 SER A C 1
ATOM 671 O O . SER A 1 87 ? 6.384 1.775 -2.779 1.00 88.69 87 SER A O 1
ATOM 673 N N . THR A 1 88 ? 7.481 3.063 -4.257 1.00 87.00 88 THR A N 1
ATOM 674 C CA . THR A 1 88 ? 8.348 2.008 -4.784 1.00 87.00 88 THR A CA 1
ATOM 675 C C . THR A 1 88 ? 9.803 2.445 -4.712 1.00 87.00 88 THR A C 1
ATOM 677 O O . THR A 1 88 ? 10.128 3.598 -5.005 1.00 87.00 88 THR A O 1
ATOM 680 N N . ASP A 1 89 ? 10.685 1.514 -4.364 1.00 83.19 89 ASP A N 1
ATOM 681 C CA . ASP A 1 89 ? 12.132 1.698 -4.402 1.00 83.19 89 ASP A CA 1
ATOM 682 C C . ASP A 1 89 ? 12.791 0.483 -5.062 1.00 83.19 89 ASP A C 1
ATOM 684 O O . ASP A 1 89 ? 12.961 -0.568 -4.448 1.00 83.19 89 ASP A O 1
ATOM 688 N N . GLY A 1 90 ? 13.109 0.606 -6.354 1.00 82.88 90 GLY A N 1
ATOM 689 C CA . GLY A 1 90 ? 13.696 -0.481 -7.138 1.00 82.88 90 GLY A CA 1
ATOM 690 C C . GLY A 1 90 ? 12.767 -1.692 -7.261 1.00 82.88 90 GLY A C 1
ATOM 691 O O . GLY A 1 90 ? 11.834 -1.678 -8.067 1.00 82.88 90 GLY A O 1
ATOM 692 N N . ASP A 1 91 ? 13.066 -2.746 -6.500 1.00 85.44 91 ASP A N 1
ATOM 693 C CA . ASP A 1 91 ? 12.305 -3.997 -6.409 1.00 85.44 91 ASP A CA 1
ATOM 694 C C . ASP A 1 91 ? 11.355 -4.043 -5.197 1.00 85.44 91 ASP A C 1
ATOM 696 O O . ASP A 1 91 ? 10.589 -4.999 -5.057 1.00 85.44 91 ASP A O 1
ATOM 700 N N . GLU A 1 92 ? 11.356 -3.017 -4.343 1.00 87.69 92 GLU A N 1
ATOM 701 C CA . GLU A 1 92 ? 10.531 -2.939 -3.138 1.00 87.69 92 GLU A CA 1
ATOM 702 C C . GLU A 1 92 ? 9.320 -2.013 -3.307 1.00 87.69 92 GLU A C 1
ATOM 704 O O . GLU A 1 92 ? 9.356 -1.000 -4.008 1.00 87.69 92 GLU A O 1
ATOM 709 N N . ILE A 1 93 ? 8.242 -2.359 -2.610 1.00 89.50 93 ILE A N 1
ATOM 710 C CA . ILE A 1 93 ? 7.024 -1.569 -2.451 1.00 89.50 93 ILE A CA 1
ATOM 711 C C . ILE A 1 93 ? 6.868 -1.290 -0.968 1.00 89.50 93 ILE A C 1
ATOM 713 O O . ILE A 1 93 ? 6.998 -2.191 -0.134 1.00 89.50 93 ILE A O 1
ATOM 717 N N . VAL A 1 94 ? 6.569 -0.046 -0.636 1.00 91.75 94 VAL A N 1
ATOM 718 C CA . VAL A 1 94 ? 6.385 0.405 0.734 1.00 91.75 94 VAL A CA 1
ATOM 719 C C . VAL A 1 94 ? 4.974 0.944 0.885 1.00 91.75 94 VAL A C 1
ATOM 721 O O . VAL A 1 94 ? 4.584 1.872 0.185 1.00 91.75 94 VAL A O 1
ATOM 724 N N . VAL A 1 95 ? 4.226 0.366 1.821 1.00 93.31 95 VAL A N 1
ATOM 725 C CA . VAL A 1 95 ? 2.926 0.853 2.283 1.00 93.31 95 VAL A CA 1
ATOM 726 C C . VAL A 1 95 ? 3.112 1.352 3.710 1.00 93.31 95 VAL A C 1
ATOM 728 O O . VAL A 1 95 ? 3.398 0.572 4.620 1.00 93.31 95 VAL A O 1
ATOM 731 N N . GLN A 1 96 ? 2.974 2.652 3.933 1.00 95.12 96 GLN A N 1
ATOM 732 C CA . GLN A 1 96 ? 3.184 3.269 5.238 1.00 95.12 96 GLN A CA 1
ATOM 733 C C . GLN A 1 96 ? 1.894 3.898 5.749 1.00 95.12 96 GLN A C 1
ATOM 735 O O . GLN A 1 96 ? 1.294 4.724 5.071 1.00 95.12 96 GLN A O 1
ATOM 740 N N . ARG A 1 97 ? 1.475 3.573 6.976 1.00 95.44 97 ARG A N 1
ATOM 741 C CA . ARG A 1 97 ? 0.323 4.241 7.593 1.00 95.44 97 ARG A CA 1
ATOM 742 C C . ARG A 1 97 ? 0.671 5.680 7.956 1.00 95.44 97 ARG A C 1
ATOM 744 O O . ARG A 1 97 ? 1.620 5.929 8.699 1.00 95.44 97 ARG A O 1
ATOM 751 N N . VAL A 1 98 ? -0.183 6.604 7.542 1.00 94.38 98 VAL A N 1
ATOM 752 C CA . VAL A 1 98 ? -0.045 8.044 7.803 1.00 94.38 98 VAL A CA 1
ATOM 753 C C . VAL A 1 98 ? -1.235 8.621 8.567 1.00 94.38 98 VAL A C 1
ATOM 755 O O . VAL A 1 98 ? -1.058 9.538 9.367 1.00 94.38 98 VAL A O 1
ATOM 758 N N . GLY A 1 99 ? -2.413 8.010 8.432 1.00 93.19 99 GLY A N 1
ATOM 759 C CA . GLY A 1 99 ? -3.639 8.371 9.147 1.00 93.19 99 GLY A CA 1
ATOM 760 C C . GLY A 1 99 ? -4.412 7.138 9.620 1.00 93.19 99 GLY A C 1
ATOM 761 O O . GLY A 1 99 ? -4.033 6.007 9.330 1.00 93.19 99 GLY A O 1
ATOM 762 N N . GLY A 1 100 ? -5.476 7.330 10.400 1.00 93.50 100 GLY A N 1
ATOM 763 C CA . GLY A 1 100 ? -6.346 6.232 10.849 1.00 93.50 100 GLY A CA 1
ATOM 764 C C . GLY A 1 100 ? -5.780 5.327 11.953 1.00 93.50 100 GLY A C 1
ATOM 765 O O . GLY A 1 100 ? -4.762 5.623 12.588 1.00 93.50 100 GLY A O 1
ATOM 766 N N . SER A 1 101 ? -6.473 4.215 12.221 1.00 94.38 101 SER A N 1
ATOM 767 C CA . SER A 1 101 ? -6.160 3.306 13.335 1.00 94.38 101 SER A CA 1
ATOM 768 C C . SER A 1 101 ? -5.111 2.245 12.977 1.00 94.38 101 SER A C 1
ATO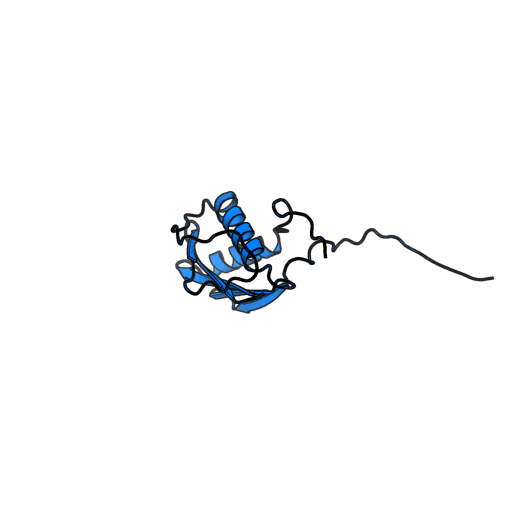M 770 O O . SER A 1 101 ? -5.054 1.755 11.851 1.00 94.38 101 SER A O 1
ATOM 772 N N . LYS A 1 102 ? -4.307 1.826 13.967 1.00 94.44 102 LYS A N 1
ATOM 773 C CA . LYS A 1 102 ? -3.341 0.722 13.800 1.00 94.44 102 LYS A CA 1
ATOM 774 C C . LYS A 1 102 ? -4.029 -0.587 13.400 1.00 94.44 102 LYS A C 1
ATOM 776 O O . LYS A 1 102 ? -3.536 -1.285 12.533 1.00 94.44 102 LYS A O 1
ATOM 781 N N . GLN A 1 103 ? -5.172 -0.892 14.016 1.00 93.81 103 GLN A N 1
ATOM 782 C CA . GLN A 1 103 ? -5.944 -2.105 13.726 1.00 93.81 103 GLN A CA 1
ATOM 783 C C . GLN A 1 103 ? -6.495 -2.107 12.298 1.00 93.81 103 GLN A C 1
ATOM 785 O O . GLN A 1 103 ? -6.473 -3.145 11.650 1.00 93.81 103 GLN A O 1
ATOM 790 N N . GLY A 1 104 ? -6.934 -0.950 11.790 1.00 92.44 104 GLY A N 1
ATOM 791 C CA . GLY A 1 104 ? -7.367 -0.817 10.398 1.00 92.44 104 GLY A CA 1
ATOM 792 C C . GLY A 1 104 ? -6.234 -1.091 9.409 1.00 92.44 104 GLY A C 1
ATOM 793 O O . GLY A 1 104 ? -6.441 -1.783 8.420 1.00 92.44 104 GLY A O 1
ATOM 794 N N . PHE A 1 105 ? -5.019 -0.625 9.709 1.00 95.00 105 PHE A N 1
ATOM 795 C CA . PHE A 1 105 ? -3.849 -0.927 8.881 1.00 95.00 105 PHE A CA 1
ATOM 796 C C . PHE A 1 105 ? -3.464 -2.406 8.904 1.00 95.00 105 PHE A C 1
ATOM 798 O O . PHE A 1 105 ? -3.128 -2.970 7.871 1.00 95.00 105 PHE A O 1
ATOM 805 N N . GLU A 1 106 ? -3.550 -3.060 10.059 1.00 93.88 106 GLU A N 1
ATOM 806 C CA . GLU A 1 106 ? -3.285 -4.499 10.149 1.00 93.88 106 GLU A CA 1
ATOM 807 C C . GLU A 1 106 ? -4.335 -5.325 9.407 1.00 93.88 106 GLU A C 1
ATOM 809 O O . GLU A 1 106 ? -3.990 -6.298 8.744 1.00 93.88 106 GLU A O 1
ATOM 814 N N . ALA A 1 107 ? -5.602 -4.905 9.452 1.00 91.81 107 ALA A N 1
ATOM 815 C CA . ALA A 1 107 ? -6.653 -5.515 8.647 1.00 91.81 107 ALA A CA 1
ATOM 816 C C . ALA A 1 107 ? -6.392 -5.338 7.142 1.00 91.81 107 ALA A C 1
ATOM 818 O O . ALA A 1 107 ? -6.612 -6.274 6.380 1.00 91.81 107 ALA A O 1
ATOM 819 N N . LEU A 1 108 ? -5.880 -4.176 6.717 1.00 91.00 108 LEU A N 1
ATOM 820 C CA . LEU A 1 108 ? -5.440 -3.961 5.336 1.00 91.00 108 LEU A CA 1
ATOM 821 C C . LEU A 1 108 ? -4.283 -4.898 4.963 1.00 91.00 108 LEU A C 1
ATOM 823 O O . LEU A 1 108 ? -4.334 -5.533 3.917 1.00 91.00 108 LEU A O 1
ATOM 827 N N . CYS A 1 109 ? -3.258 -5.008 5.814 1.00 90.62 109 CYS A N 1
ATOM 828 C CA . CYS A 1 109 ? -2.114 -5.889 5.562 1.00 90.62 109 CYS A CA 1
ATOM 829 C C . CYS A 1 109 ? -2.554 -7.349 5.426 1.00 90.62 109 CYS A C 1
ATOM 831 O O . CYS A 1 109 ? -2.138 -8.017 4.487 1.00 90.62 109 CYS A O 1
ATOM 833 N N . ALA A 1 110 ? -3.436 -7.817 6.315 1.00 88.31 110 ALA A N 1
ATOM 834 C CA . ALA A 1 110 ? -4.011 -9.155 6.233 1.00 88.31 110 ALA A CA 1
ATOM 835 C C . ALA A 1 110 ? -4.744 -9.374 4.903 1.00 88.31 110 ALA A C 1
ATOM 837 O O . ALA A 1 110 ? -4.507 -10.377 4.245 1.00 88.31 110 ALA A O 1
ATOM 838 N N . GLN A 1 111 ? -5.542 -8.401 4.450 1.00 87.44 111 GLN A N 1
ATOM 839 C CA . GLN A 1 111 ? -6.202 -8.501 3.150 1.00 87.44 111 GLN A CA 1
ATOM 840 C C . GLN A 1 111 ? -5.215 -8.505 1.981 1.00 87.44 111 GLN A C 1
ATOM 842 O O . GLN A 1 111 ? -5.418 -9.264 1.050 1.00 87.44 111 GLN A O 1
ATOM 847 N N . ILE A 1 112 ? -4.121 -7.740 2.026 1.00 86.06 112 ILE A N 1
ATOM 848 C CA . ILE A 1 112 ? -3.064 -7.808 0.997 1.00 86.06 112 ILE A CA 1
ATOM 849 C C . ILE A 1 112 ? -2.395 -9.193 0.972 1.00 86.06 112 ILE A C 1
ATOM 851 O O . ILE A 1 112 ? -1.967 -9.645 -0.086 1.00 86.06 112 ILE A O 1
ATOM 855 N N . PHE A 1 113 ? -2.278 -9.858 2.124 1.00 82.19 113 PHE A N 1
ATOM 856 C CA . PHE A 1 113 ? -1.719 -11.209 2.211 1.00 82.19 113 PHE A CA 1
ATOM 857 C C . PHE A 1 113 ? -2.698 -12.282 1.728 1.00 82.19 113 PHE A C 1
ATOM 859 O O . PHE A 1 113 ? -2.263 -13.255 1.118 1.00 82.19 113 PHE A O 1
ATOM 866 N N . ASP A 1 114 ? -3.991 -12.099 1.998 1.00 77.12 114 ASP A N 1
ATOM 867 C CA . ASP A 1 114 ? -5.054 -13.033 1.619 1.00 77.12 114 ASP A CA 1
ATOM 868 C C . ASP A 1 114 ? -5.456 -12.882 0.145 1.00 77.12 114 ASP A C 1
ATOM 870 O O . ASP A 1 114 ? -5.832 -13.857 -0.506 1.00 77.12 114 ASP A O 1
ATOM 874 N N . HIS A 1 115 ? -5.382 -11.663 -0.395 1.00 66.94 115 HIS A N 1
ATOM 875 C CA . HIS A 1 115 ? -5.649 -11.401 -1.797 1.00 66.94 115 HIS A CA 1
ATOM 876 C C . HIS A 1 115 ? -4.415 -11.788 -2.606 1.00 66.94 115 HIS A C 1
ATOM 878 O O . HIS A 1 115 ? -3.445 -11.036 -2.717 1.00 66.94 115 HIS A O 1
ATOM 884 N N . GLU A 1 116 ? -4.460 -12.968 -3.220 1.00 57.84 116 GLU A N 1
ATOM 885 C CA . GLU A 1 116 ? -3.561 -13.278 -4.321 1.00 57.84 116 GLU A CA 1
ATOM 886 C C . GLU A 1 116 ? -3.765 -12.178 -5.382 1.00 57.84 116 GLU A C 1
ATOM 888 O O . GLU A 1 116 ? -4.805 -12.125 -6.040 1.00 57.84 116 GLU A O 1
ATOM 893 N N . LEU A 1 117 ? -2.835 -11.224 -5.518 1.00 58.59 117 LEU A N 1
ATOM 894 C CA . LEU A 1 117 ? -2.889 -10.127 -6.504 1.00 58.59 117 LEU A CA 1
ATOM 895 C C . LEU A 1 117 ? -2.656 -10.675 -7.933 1.00 58.59 117 LEU A C 1
ATOM 897 O O . LEU A 1 117 ? -1.711 -10.304 -8.638 1.00 58.59 117 LEU A O 1
ATOM 901 N N . CYS A 1 118 ? -3.502 -11.619 -8.348 1.00 43.75 118 CYS A N 1
ATOM 902 C CA . CYS A 1 118 ? -3.260 -12.570 -9.427 1.00 43.75 118 CYS A CA 1
ATOM 903 C C . CYS A 1 118 ? -4.100 -12.318 -10.689 1.00 43.75 118 CYS A C 1
ATOM 905 O O . CYS A 1 118 ? -3.599 -12.584 -11.779 1.00 43.75 118 CYS A O 1
ATOM 907 N N . ASP A 1 119 ? -5.290 -11.716 -10.606 1.00 42.91 119 ASP A N 1
ATOM 908 C CA . ASP A 1 119 ? -6.224 -11.692 -11.752 1.00 42.91 119 ASP A CA 1
ATOM 909 C C . ASP A 1 119 ? -6.020 -10.557 -12.782 1.00 42.91 119 ASP A C 1
ATOM 911 O O . ASP A 1 119 ? -6.646 -10.560 -13.842 1.00 42.91 119 ASP A O 1
ATOM 915 N N . GLY A 1 120 ? -5.139 -9.581 -12.521 1.00 37.88 120 GLY A N 1
ATOM 916 C CA . GLY A 1 120 ? -5.039 -8.359 -13.344 1.00 37.88 120 GLY A CA 1
ATOM 917 C C . GLY A 1 120 ? -3.734 -8.136 -14.119 1.00 37.88 120 GLY A C 1
ATOM 918 O O . GLY A 1 120 ? -3.672 -7.232 -14.955 1.00 37.88 120 GLY A O 1
ATOM 919 N N . LEU A 1 121 ? -2.681 -8.913 -13.851 1.00 41.91 121 LEU A N 1
ATOM 920 C CA . LEU A 1 121 ? -1.344 -8.677 -14.413 1.00 41.91 121 LEU A CA 1
ATOM 921 C C . LEU A 1 121 ? -0.964 -9.777 -15.412 1.00 41.91 121 LEU A C 1
ATOM 923 O O . LEU A 1 121 ? -1.169 -10.957 -15.107 1.00 41.91 121 LEU A O 1
ATOM 927 N N . PRO A 1 122 ? -0.370 -9.427 -16.572 1.00 38.62 122 PRO A N 1
ATOM 928 C CA . PRO A 1 122 ? -0.009 -10.402 -17.596 1.00 38.62 122 PRO A CA 1
ATOM 929 C C . PRO A 1 122 ? 0.862 -11.529 -17.013 1.00 38.62 122 PRO A C 1
ATOM 931 O O . PRO A 1 122 ? 1.665 -11.280 -16.105 1.00 38.62 122 PRO A O 1
ATOM 934 N N . PRO A 1 123 ? 0.702 -12.774 -17.498 1.00 40.81 123 PRO A N 1
ATOM 935 C CA . PRO A 1 123 ? 1.491 -13.901 -17.022 1.00 40.81 123 PRO A CA 1
ATOM 936 C C . PRO A 1 123 ? 2.981 -13.621 -17.230 1.00 40.81 123 PRO A C 1
ATOM 938 O O . PRO A 1 123 ? 3.395 -13.107 -18.271 1.00 40.81 123 PRO A O 1
ATOM 941 N N . TRP A 1 124 ? 3.767 -13.947 -16.208 1.00 42.28 124 TRP A N 1
ATOM 942 C CA . TRP A 1 124 ? 5.216 -13.796 -16.198 1.00 42.28 124 TRP A CA 1
ATOM 943 C C . TRP A 1 124 ? 5.825 -14.633 -17.334 1.00 42.28 124 TRP A C 1
A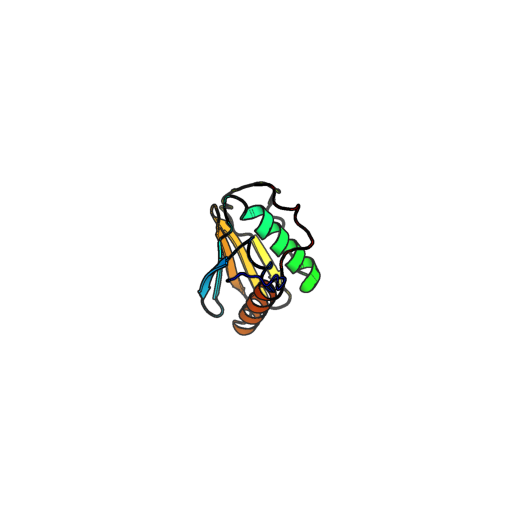TOM 945 O O . TRP A 1 124 ? 5.587 -15.837 -17.416 1.00 42.28 124 TRP A O 1
ATOM 955 N N . GLN A 1 125 ? 6.576 -13.999 -18.234 1.00 35.84 125 GLN A N 1
ATOM 956 C CA . GLN A 1 125 ? 7.466 -14.691 -19.166 1.00 35.84 125 GLN A CA 1
ATOM 957 C C . GLN A 1 125 ? 8.878 -14.208 -18.854 1.00 35.84 125 GLN A C 1
ATOM 959 O O . GLN A 1 125 ? 9.127 -13.004 -18.899 1.00 35.84 125 GLN A O 1
ATOM 964 N N . GLY A 1 126 ? 9.716 -15.147 -18.408 1.00 38.97 126 GLY A N 1
ATOM 965 C CA . GLY A 1 126 ? 11.038 -14.897 -17.827 1.00 38.97 126 GLY A CA 1
ATOM 966 C C . GLY A 1 126 ? 12.093 -14.325 -18.761 1.00 38.97 126 GLY A C 1
ATOM 967 O O . GLY A 1 126 ? 11.840 -14.183 -19.978 1.00 38.97 126 GLY A O 1
#